Protein AF-A0A257J305-F1 (afdb_monomer_lite)

Foldseek 3Di:
DFEAEAADPDPPDQKGWQPPPRRVVSLVVCPPQNDFQRWYWYDYPDPDIFIWGWHADPVVRTIMTGTD

pLDDT: mean 91.44, std 7.82, range [61.16, 97.81]

Structure (mmCIF, N/CA/C/O backbone):
data_AF-A0A257J305-F1
#
_entry.id   AF-A0A257J305-F1
#
loop_
_atom_site.group_PDB
_atom_site.id
_atom_site.type_symbol
_atom_site.label_atom_id
_atom_site.label_alt_id
_atom_site.label_comp_id
_atom_site.label_asym_id
_atom_site.label_entity_id
_atom_site.label_seq_id
_atom_site.pdbx_PDB_ins_code
_atom_site.Cartn_x
_atom_site.Cartn_y
_atom_site.Cartn_z
_atom_site.occupancy
_atom_site.B_iso_or_equiv
_atom_site.auth_seq_id
_atom_site.auth_comp_id
_atom_site.auth_asym_id
_atom_site.auth_atom_id
_atom_site.pdbx_PDB_model_num
ATOM 1 N N . MET A 1 1 ? 4.285 0.250 12.792 1.00 81.25 1 MET A N 1
ATOM 2 C CA . MET A 1 1 ? 3.568 -0.214 11.584 1.00 81.25 1 MET A CA 1
ATOM 3 C C . MET A 1 1 ? 3.497 0.967 10.631 1.00 81.25 1 MET A C 1
ATOM 5 O O . MET A 1 1 ? 3.161 2.048 11.099 1.00 81.25 1 MET A O 1
ATOM 9 N N . HIS A 1 2 ? 3.916 0.810 9.373 1.00 94.44 2 HIS A N 1
ATOM 10 C CA . HIS A 1 2 ? 3.970 1.928 8.421 1.00 94.44 2 HIS A CA 1
ATOM 11 C C . HIS A 1 2 ? 2.564 2.324 7.969 1.00 94.44 2 HIS A C 1
ATOM 13 O O . HIS A 1 2 ? 1.663 1.484 7.953 1.00 94.44 2 HIS A O 1
ATOM 19 N N . ARG A 1 3 ? 2.381 3.601 7.636 1.00 94.81 3 ARG A N 1
ATOM 20 C CA . ARG A 1 3 ? 1.118 4.156 7.152 1.00 94.81 3 ARG A CA 1
ATOM 21 C C . ARG A 1 3 ? 1.260 4.453 5.668 1.00 94.81 3 ARG A C 1
ATOM 23 O O . ARG A 1 3 ? 2.263 5.043 5.289 1.00 94.81 3 ARG A O 1
ATOM 30 N N . VAL A 1 4 ? 0.273 4.071 4.866 1.00 95.00 4 VAL A N 1
ATOM 31 C CA . VAL A 1 4 ? 0.264 4.325 3.423 1.00 95.00 4 VAL A CA 1
ATOM 32 C C . VAL A 1 4 ? -1.036 5.011 3.040 1.00 95.00 4 VAL A C 1
ATOM 34 O O . VAL A 1 4 ? -2.127 4.518 3.335 1.00 95.00 4 VAL A O 1
ATOM 37 N N . PHE A 1 5 ? -0.924 6.165 2.395 1.00 93.69 5 PHE A N 1
ATOM 38 C CA . PHE A 1 5 ? -2.078 6.908 1.927 1.00 93.69 5 PHE A CA 1
ATOM 39 C C . PHE A 1 5 ? -2.818 6.133 0.837 1.00 93.69 5 PHE A C 1
ATOM 41 O O . PHE A 1 5 ? -2.200 5.588 -0.078 1.00 93.69 5 PHE A O 1
ATOM 48 N N . VAL A 1 6 ? -4.147 6.165 0.868 1.00 91.31 6 VAL A N 1
ATOM 49 C CA . VAL A 1 6 ? -4.986 5.809 -0.280 1.00 91.31 6 VAL A CA 1
ATOM 50 C C . VAL A 1 6 ? -5.923 6.967 -0.592 1.00 91.31 6 VAL A C 1
ATOM 52 O O . VAL A 1 6 ? -6.558 7.534 0.291 1.00 91.31 6 VAL A O 1
ATOM 55 N N . ALA A 1 7 ? -6.033 7.323 -1.871 1.00 85.25 7 ALA A N 1
ATOM 56 C CA . ALA A 1 7 ? -6.898 8.421 -2.306 1.00 85.25 7 ALA A CA 1
ATOM 57 C C . ALA A 1 7 ? -8.402 8.088 -2.214 1.00 85.25 7 ALA A C 1
ATOM 59 O O . ALA A 1 7 ? -9.239 8.950 -2.471 1.00 85.25 7 ALA A O 1
ATOM 60 N N . ASN A 1 8 ? -8.755 6.842 -1.878 1.00 75.25 8 ASN A N 1
ATOM 61 C CA . ASN A 1 8 ? -10.138 6.391 -1.811 1.00 75.25 8 ASN A CA 1
ATOM 62 C C . ASN A 1 8 ? -10.808 6.822 -0.493 1.00 75.25 8 ASN A C 1
ATOM 64 O O . ASN A 1 8 ? -10.196 6.771 0.572 1.00 75.25 8 ASN A O 1
ATOM 68 N N . ALA A 1 9 ? -12.079 7.222 -0.573 1.00 61.16 9 ALA A N 1
ATOM 69 C CA . ALA A 1 9 ? -12.886 7.641 0.574 1.00 61.16 9 ALA A CA 1
ATOM 70 C C . ALA A 1 9 ? -13.581 6.468 1.296 1.00 61.16 9 ALA A C 1
ATOM 72 O O . ALA A 1 9 ? -14.211 6.687 2.328 1.00 61.16 9 ALA A O 1
ATOM 73 N N . SER A 1 10 ? -13.482 5.246 0.757 1.00 73.06 10 SER A N 1
ATOM 74 C CA . SER A 1 10 ? -14.091 4.032 1.312 1.00 73.06 10 SER A CA 1
ATOM 75 C C . SER A 1 10 ? -13.080 2.885 1.378 1.00 73.06 10 SER A C 1
ATOM 77 O O . SER A 1 10 ? -12.329 2.665 0.422 1.00 73.06 10 SER A O 1
ATOM 79 N N . PHE A 1 11 ? -13.085 2.155 2.499 1.00 79.44 11 PHE A N 1
ATOM 80 C CA . PHE A 1 11 ? -12.295 0.938 2.715 1.00 79.44 11 PHE A CA 1
ATOM 81 C C . PHE A 1 11 ? -13.064 -0.357 2.376 1.00 79.44 11 PHE A C 1
ATOM 83 O O . PHE A 1 11 ? -12.906 -1.381 3.032 1.00 79.44 11 PHE A O 1
ATOM 90 N N . ASP A 1 12 ? -13.914 -0.326 1.353 1.00 78.19 12 ASP A N 1
ATOM 91 C CA . ASP A 1 12 ? -14.743 -1.458 0.908 1.00 78.19 12 ASP A CA 1
ATOM 92 C C . ASP A 1 12 ? -14.112 -2.316 -0.199 1.00 78.19 12 ASP A C 1
ATOM 94 O O . ASP A 1 12 ? -14.655 -3.360 -0.568 1.00 78.19 12 ASP A O 1
ATOM 98 N N . ARG A 1 13 ? -12.973 -1.889 -0.753 1.00 77.81 13 ARG A N 1
ATOM 99 C CA . ARG A 1 13 ? -12.311 -2.590 -1.856 1.00 77.81 13 ARG A CA 1
ATOM 100 C C . ARG A 1 13 ? -11.511 -3.788 -1.374 1.00 77.81 13 ARG A C 1
ATOM 102 O O . ARG A 1 13 ? -10.904 -3.755 -0.304 1.00 77.81 13 ARG A O 1
ATOM 109 N N . LEU A 1 14 ? -11.461 -4.805 -2.232 1.00 83.25 14 LEU A N 1
ATOM 110 C CA . LEU A 1 14 ? -10.640 -6.003 -2.048 1.00 83.25 14 LEU A CA 1
ATOM 111 C C . LEU A 1 14 ? -9.140 -5.699 -2.183 1.00 83.25 14 LEU A C 1
ATOM 113 O O . LEU A 1 14 ? -8.320 -6.403 -1.600 1.00 83.25 14 LEU A O 1
ATOM 117 N N . ASP A 1 15 ? -8.791 -4.651 -2.929 1.00 90.44 15 ASP A N 1
ATOM 118 C CA . ASP A 1 15 ? -7.426 -4.252 -3.242 1.00 90.44 15 ASP A CA 1
ATOM 119 C C . ASP A 1 15 ? -7.289 -2.727 -3.440 1.00 90.44 15 ASP A C 1
ATOM 121 O O . ASP A 1 15 ? -8.207 -2.029 -3.885 1.00 90.44 15 ASP A O 1
ATOM 125 N N . TYR A 1 16 ? -6.114 -2.192 -3.101 1.00 92.12 16 TYR A N 1
ATOM 126 C CA . TYR A 1 16 ? -5.778 -0.773 -3.238 1.00 92.12 16 TYR A CA 1
ATOM 127 C C . TYR A 1 16 ? -4.467 -0.623 -3.988 1.00 92.12 16 TYR A C 1
ATOM 129 O O . TYR A 1 16 ? -3.400 -0.960 -3.479 1.00 92.12 16 TYR A O 1
ATOM 137 N N . TRP A 1 17 ? -4.557 -0.072 -5.190 1.00 94.00 17 TRP A N 1
ATOM 138 C CA . TRP A 1 17 ? -3.421 0.186 -6.062 1.00 94.00 17 TRP A CA 1
ATOM 139 C C . TRP A 1 17 ? -2.700 1.464 -5.629 1.00 94.00 17 TRP A C 1
ATOM 141 O O . TRP A 1 17 ? -3.289 2.547 -5.601 1.00 94.00 17 TRP A O 1
ATOM 151 N N . LEU A 1 18 ? -1.421 1.353 -5.276 1.00 93.94 18 LEU A N 1
ATOM 152 C CA . LEU A 1 18 ? -0.669 2.409 -4.593 1.00 93.94 18 LEU A CA 1
ATOM 153 C C . LEU A 1 18 ? 0.146 3.270 -5.563 1.00 93.94 18 LEU A C 1
ATOM 155 O O . LEU A 1 18 ? 1.321 3.548 -5.345 1.00 93.94 18 LEU A O 1
ATOM 159 N N . HIS A 1 19 ? -0.493 3.712 -6.643 1.00 92.81 19 HIS A N 1
ATOM 160 C CA . HIS A 1 19 ? 0.137 4.533 -7.682 1.00 92.81 19 HIS A CA 1
ATOM 161 C C . HIS A 1 19 ? 0.002 6.045 -7.436 1.00 92.81 19 HIS A C 1
ATOM 163 O O . HIS A 1 19 ? 0.556 6.852 -8.181 1.00 92.81 19 HIS A O 1
ATOM 169 N N . HIS A 1 20 ? -0.788 6.470 -6.445 1.00 93.75 20 HIS A N 1
ATOM 170 C CA . HIS A 1 20 ? -0.941 7.893 -6.147 1.00 93.75 20 HIS A CA 1
ATOM 171 C C . HIS A 1 20 ? 0.392 8.454 -5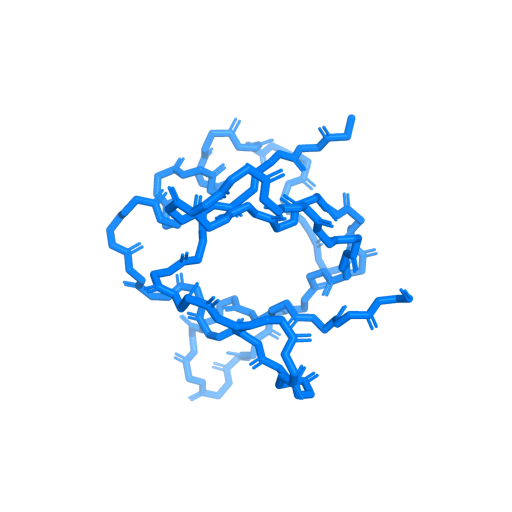.613 1.00 93.75 20 HIS A C 1
ATOM 173 O O . HIS A 1 20 ? 1.000 7.801 -4.766 1.00 93.75 20 HIS A O 1
ATOM 179 N N . PRO A 1 21 ? 0.840 9.666 -6.009 1.00 94.44 21 PRO A N 1
ATOM 180 C CA . PRO A 1 21 ? 2.166 10.179 -5.640 1.00 94.44 21 PRO A CA 1
ATOM 181 C C . PRO A 1 21 ? 2.456 10.155 -4.137 1.00 94.44 21 PRO A C 1
ATOM 183 O O . PRO A 1 21 ? 3.556 9.827 -3.711 1.00 94.44 21 PRO A O 1
ATOM 186 N N . ARG A 1 22 ? 1.440 10.446 -3.317 1.00 94.44 22 ARG A N 1
ATOM 187 C CA . ARG A 1 22 ? 1.557 10.354 -1.856 1.00 94.44 22 ARG A CA 1
ATOM 188 C C . ARG A 1 22 ? 1.720 8.917 -1.353 1.00 94.44 22 ARG A C 1
ATOM 190 O O . ARG A 1 22 ? 2.515 8.694 -0.455 1.00 94.44 22 ARG A O 1
ATOM 197 N N . SER A 1 23 ? 1.009 7.958 -1.945 1.00 94.81 23 SER A N 1
ATOM 198 C CA . SER A 1 23 ? 1.179 6.536 -1.633 1.00 94.81 23 SER A CA 1
ATOM 199 C C . SER A 1 23 ? 2.590 6.074 -1.986 1.00 94.81 23 SER A C 1
ATOM 201 O O . SER A 1 23 ? 3.219 5.394 -1.189 1.00 94.81 23 SER A O 1
ATOM 203 N N . VAL A 1 24 ? 3.105 6.490 -3.147 1.00 95.62 24 VAL A N 1
ATOM 204 C CA . VAL A 1 24 ? 4.472 6.175 -3.587 1.00 95.62 24 VAL A CA 1
ATOM 205 C C . VAL A 1 24 ? 5.503 6.757 -2.621 1.00 95.62 24 VAL A C 1
ATOM 207 O O . VAL A 1 24 ? 6.368 6.023 -2.161 1.00 95.62 24 VAL A O 1
ATOM 210 N N . ALA A 1 25 ? 5.366 8.028 -2.234 1.00 96.81 25 ALA A N 1
ATOM 211 C CA . ALA A 1 25 ? 6.257 8.650 -1.254 1.00 96.81 25 ALA A CA 1
ATOM 212 C C . ALA A 1 25 ? 6.222 7.934 0.112 1.00 96.81 25 ALA A C 1
ATOM 214 O O . ALA A 1 25 ? 7.266 7.732 0.731 1.00 96.81 25 ALA A O 1
ATOM 215 N N . ASP A 1 26 ? 5.038 7.510 0.570 1.00 96.50 26 ASP A N 1
ATOM 216 C CA . ASP A 1 26 ? 4.895 6.737 1.808 1.00 96.50 26 ASP A CA 1
ATOM 217 C C . ASP A 1 26 ? 5.594 5.368 1.706 1.00 96.50 26 ASP A C 1
ATOM 219 O O . ASP A 1 26 ? 6.223 4.931 2.670 1.00 96.50 26 ASP A O 1
ATOM 223 N N . LEU A 1 27 ? 5.522 4.703 0.544 1.00 97.19 27 LEU A N 1
ATOM 224 C CA . LEU A 1 27 ? 6.214 3.437 0.279 1.00 97.19 27 LEU A CA 1
ATOM 225 C C . LEU A 1 27 ? 7.735 3.620 0.224 1.00 97.19 27 LEU A C 1
ATOM 227 O O . LEU A 1 27 ? 8.461 2.863 0.863 1.00 97.19 27 LEU A O 1
ATOM 231 N N . GLU A 1 28 ? 8.229 4.634 -0.485 1.00 96.50 28 GLU A N 1
ATOM 232 C CA . GLU A 1 28 ? 9.661 4.957 -0.553 1.00 96.50 28 GLU A CA 1
ATOM 233 C C . GLU A 1 28 ? 10.237 5.250 0.840 1.00 96.50 28 GLU A C 1
ATOM 235 O O . GLU A 1 28 ? 11.320 4.774 1.184 1.00 96.50 28 GLU A O 1
ATOM 240 N N . ALA A 1 29 ? 9.475 5.948 1.689 1.00 97.19 29 ALA A N 1
ATOM 241 C CA . ALA A 1 29 ? 9.853 6.237 3.071 1.00 97.19 29 ALA A CA 1
ATOM 242 C C . ALA A 1 29 ? 9.963 4.985 3.964 1.00 97.19 29 ALA A C 1
ATOM 244 O O . ALA A 1 29 ? 10.550 5.057 5.046 1.00 97.19 29 ALA A O 1
ATOM 245 N N . MET A 1 30 ? 9.427 3.832 3.545 1.00 96.88 30 MET A N 1
ATOM 246 C CA . MET A 1 30 ? 9.619 2.567 4.262 1.00 96.88 30 MET A CA 1
ATOM 247 C C . MET A 1 30 ? 11.044 2.012 4.104 1.00 96.88 30 MET A C 1
ATOM 249 O O . MET A 1 30 ? 11.481 1.241 4.961 1.00 96.88 30 MET A O 1
ATOM 253 N N . GLY A 1 31 ? 11.774 2.384 3.045 1.00 96.06 31 GLY A N 1
ATOM 254 C CA . GLY A 1 31 ? 13.135 1.907 2.789 1.00 96.06 31 GLY A CA 1
ATOM 255 C C . GLY A 1 31 ? 13.238 0.377 2.801 1.00 96.06 31 GLY A C 1
ATOM 256 O O . GLY A 1 31 ? 12.447 -0.317 2.169 1.00 96.06 31 GLY A O 1
ATOM 257 N N . GLU A 1 32 ? 14.176 -0.168 3.578 1.00 96.19 32 GLU A N 1
ATOM 258 C CA . GLU A 1 32 ? 14.410 -1.620 3.707 1.00 96.19 32 GLU A CA 1
ATOM 259 C C . GLU A 1 32 ? 13.211 -2.407 4.280 1.00 96.19 32 GLU A C 1
ATOM 261 O O . GLU A 1 32 ? 13.156 -3.639 4.198 1.00 96.19 32 GLU A O 1
ATOM 266 N N . ALA A 1 33 ? 12.232 -1.721 4.881 1.00 96.00 33 ALA A N 1
ATOM 267 C CA . ALA A 1 33 ? 11.008 -2.355 5.357 1.00 96.00 33 ALA A CA 1
ATOM 268 C C . ALA A 1 33 ? 10.006 -2.651 4.228 1.00 96.00 33 ALA A C 1
ATOM 270 O O . ALA A 1 33 ? 9.085 -3.445 4.440 1.00 96.00 33 ALA A O 1
ATOM 271 N N . LEU A 1 34 ? 10.167 -2.040 3.048 1.00 97.25 34 LEU A N 1
ATOM 272 C CA . LEU A 1 34 ? 9.305 -2.275 1.895 1.00 97.25 34 LEU A CA 1
ATOM 273 C C . LEU A 1 34 ? 9.615 -3.635 1.263 1.00 97.25 34 LEU A C 1
ATOM 275 O O . LEU A 1 34 ? 10.605 -3.808 0.558 1.00 97.25 34 LEU A O 1
ATOM 279 N N . ARG A 1 35 ? 8.752 -4.616 1.526 1.00 96.88 35 ARG A N 1
ATOM 280 C CA . ARG A 1 35 ? 8.857 -5.972 0.978 1.00 96.88 35 ARG A CA 1
ATOM 281 C C . ARG A 1 35 ? 7.481 -6.632 0.872 1.00 96.88 35 ARG A C 1
ATOM 283 O O . ARG A 1 35 ? 6.605 -6.294 1.674 1.00 96.88 35 ARG A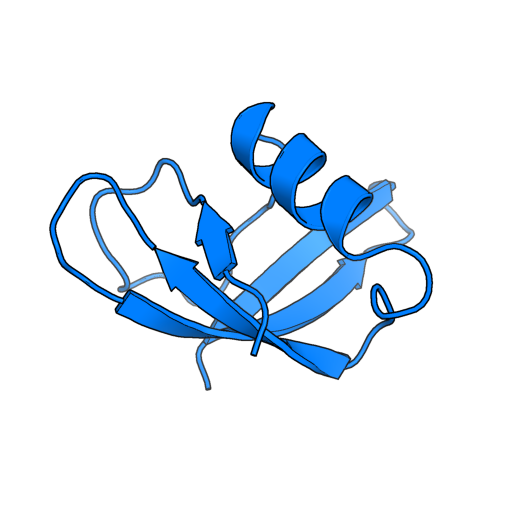 O 1
ATOM 290 N N . PRO A 1 36 ? 7.279 -7.578 -0.063 1.00 97.19 36 PRO A N 1
ATOM 291 C CA . PRO A 1 36 ? 6.024 -8.316 -0.166 1.00 97.19 36 PRO A CA 1
ATOM 292 C C . PRO A 1 36 ? 5.642 -8.974 1.167 1.00 97.19 36 PRO A C 1
ATOM 294 O O . PRO A 1 36 ? 6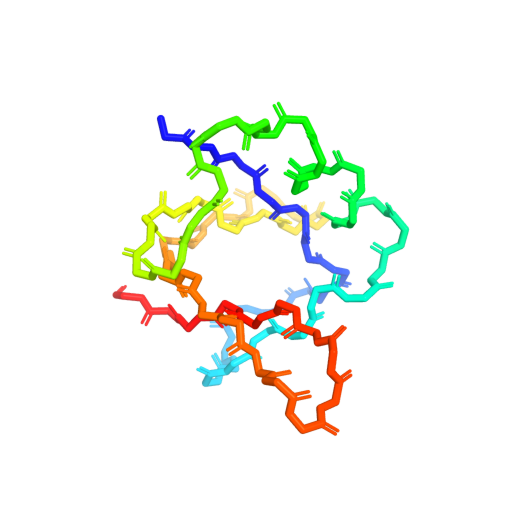.498 -9.419 1.936 1.00 97.19 36 PRO A O 1
ATOM 297 N N . GLY A 1 37 ? 4.350 -8.981 1.473 1.00 95.94 37 GLY A N 1
ATOM 298 C CA . GLY A 1 37 ? 3.784 -9.505 2.710 1.00 95.94 37 GLY A CA 1
ATOM 299 C C . GLY A 1 37 ? 3.865 -8.579 3.932 1.00 95.94 37 GLY A C 1
ATOM 300 O O . GLY A 1 37 ? 3.327 -8.936 4.986 1.00 95.94 37 GLY A O 1
ATOM 301 N N . VAL A 1 38 ? 4.499 -7.402 3.848 1.00 96.88 38 VAL A N 1
ATOM 302 C CA . VAL A 1 38 ? 4.577 -6.482 4.997 1.00 96.88 38 VAL A CA 1
ATOM 303 C C . VAL A 1 38 ? 3.202 -5.907 5.346 1.00 96.88 38 VAL A C 1
ATOM 305 O O . VAL A 1 38 ? 2.395 -5.582 4.475 1.00 96.88 38 VAL A O 1
ATOM 308 N N . ARG A 1 39 ? 2.925 -5.778 6.648 1.00 97.25 39 ARG A N 1
ATOM 309 C CA . ARG A 1 39 ? 1.684 -5.180 7.147 1.00 97.25 39 ARG A CA 1
ATOM 310 C C . ARG A 1 39 ? 1.815 -3.662 7.258 1.00 97.25 39 ARG A C 1
ATOM 312 O O . ARG A 1 39 ? 2.763 -3.160 7.867 1.00 97.25 39 ARG A O 1
ATOM 319 N N . VAL A 1 40 ? 0.818 -2.951 6.749 1.00 96.75 40 VAL A N 1
ATOM 320 C CA . VAL A 1 40 ? 0.700 -1.489 6.795 1.00 96.75 40 VAL A CA 1
ATOM 321 C C . VAL A 1 40 ? -0.691 -1.072 7.263 1.00 96.75 40 VAL A C 1
ATOM 323 O O . VAL A 1 40 ? -1.621 -1.875 7.284 1.00 96.75 40 VAL A O 1
ATOM 326 N N . ILE A 1 41 ? -0.829 0.188 7.652 1.00 96.06 41 ILE A N 1
ATOM 327 C CA . ILE A 1 41 ? -2.118 0.832 7.886 1.00 96.06 41 ILE A CA 1
ATOM 328 C C . ILE A 1 41 ? -2.419 1.713 6.681 1.00 96.06 41 ILE A C 1
ATOM 330 O O . ILE A 1 41 ? -1.683 2.661 6.404 1.00 96.06 41 ILE A O 1
ATOM 334 N N . LEU A 1 42 ? -3.497 1.413 5.972 1.00 94.19 42 LEU A N 1
ATOM 335 C CA . LEU A 1 42 ? -4.033 2.314 4.968 1.00 94.19 42 LEU A CA 1
ATOM 336 C C . LEU A 1 42 ? -4.771 3.444 5.670 1.00 94.19 42 LEU A 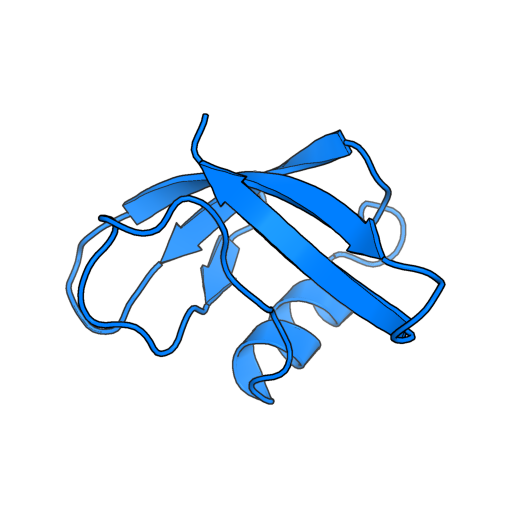C 1
ATOM 338 O O . LEU A 1 42 ? -5.530 3.198 6.606 1.00 94.19 42 LEU A O 1
ATOM 342 N N . PHE A 1 43 ? -4.558 4.674 5.219 1.00 92.56 43 PHE A N 1
ATOM 343 C CA . PHE A 1 43 ? -5.297 5.829 5.718 1.00 92.56 43 PHE A CA 1
ATOM 344 C C . PHE A 1 43 ? -5.799 6.682 4.553 1.00 92.56 43 PHE A C 1
ATOM 346 O O . PHE A 1 43 ? -5.086 6.903 3.571 1.00 92.56 43 PHE A O 1
ATOM 353 N N . GLY A 1 44 ? -7.051 7.120 4.662 1.00 86.94 44 GLY A N 1
ATOM 354 C CA . GLY A 1 44 ? -7.712 7.959 3.669 1.00 86.94 44 GLY A CA 1
ATOM 355 C C . GLY A 1 44 ? -7.733 9.435 4.065 1.00 86.94 44 GLY A C 1
ATOM 356 O O . GLY A 1 44 ? -7.030 9.879 4.973 1.00 86.94 44 GLY A O 1
ATOM 357 N N . SER A 1 45 ? -8.569 10.208 3.372 1.00 75.31 45 SER A N 1
ATOM 358 C CA . SER A 1 45 ? -8.850 11.615 3.696 1.00 75.31 45 SER A CA 1
ATOM 359 C C . SER A 1 45 ? -9.774 11.787 4.910 1.00 75.31 45 SER A C 1
ATOM 361 O O . SER A 1 45 ? -9.747 12.835 5.552 1.00 75.31 45 SER A O 1
ATOM 363 N N . GLY A 1 46 ? -10.569 10.768 5.247 1.00 72.25 46 GLY A N 1
ATOM 364 C CA . GLY A 1 46 ? -11.264 10.673 6.532 1.00 72.25 46 GLY A CA 1
ATOM 365 C C . GLY A 1 46 ? -10.365 10.043 7.595 1.00 72.25 46 GLY A C 1
ATOM 366 O O . GLY A 1 46 ? -9.435 9.317 7.260 1.00 72.25 46 GLY A O 1
ATOM 367 N N . SER A 1 47 ? -10.665 10.248 8.881 1.00 73.81 47 SER A N 1
ATOM 368 C CA . SER A 1 47 ? -9.968 9.612 10.022 1.00 73.81 47 SER A CA 1
ATOM 369 C C . SER A 1 47 ? -10.089 8.075 10.072 1.00 73.81 47 SER A C 1
ATOM 371 O O . SER A 1 47 ? -9.883 7.474 11.121 1.00 73.81 47 SER A O 1
ATOM 373 N N . GLN A 1 48 ? -10.473 7.440 8.966 1.00 83.62 48 GLN A N 1
ATOM 374 C CA . GLN A 1 48 ? -10.554 6.001 8.821 1.00 83.62 48 GLN A CA 1
ATOM 375 C C . GLN A 1 48 ? -9.160 5.433 8.557 1.00 83.62 48 GLN A C 1
ATOM 377 O O . GLN A 1 48 ? -8.385 5.959 7.751 1.00 83.62 48 GLN A O 1
ATOM 382 N N . GLU A 1 49 ? -8.879 4.327 9.226 1.00 91.12 49 GLU A N 1
ATOM 383 C CA . GLU A 1 49 ? -7.655 3.559 9.085 1.00 91.12 49 GLU A CA 1
ATOM 384 C C . GLU A 1 49 ? -8.032 2.085 8.912 1.00 91.12 49 GLU A C 1
ATOM 386 O O . GLU A 1 49 ? -8.943 1.600 9.582 1.00 91.12 49 GLU A O 1
ATOM 391 N N . GLN A 1 50 ? -7.338 1.378 8.022 1.00 92.56 50 GLN A N 1
ATOM 392 C CA . GLN A 1 50 ? -7.592 -0.033 7.727 1.00 92.56 50 GLN A CA 1
ATOM 393 C C . GLN A 1 50 ? -6.263 -0.798 7.683 1.00 92.56 50 GLN A C 1
ATOM 395 O O . GLN A 1 50 ? -5.369 -0.417 6.923 1.00 92.56 50 GLN A O 1
ATOM 400 N N . PRO A 1 51 ? -6.086 -1.881 8.458 1.00 95.06 51 PRO A N 1
ATOM 401 C CA . PRO A 1 51 ? -4.930 -2.752 8.300 1.00 95.06 51 PRO A CA 1
ATOM 402 C C . PRO A 1 51 ? -4.949 -3.446 6.935 1.00 95.06 51 PRO A C 1
ATOM 404 O O . PRO A 1 51 ? -5.987 -3.919 6.469 1.00 95.06 51 PRO A O 1
ATOM 407 N N . ALA A 1 52 ? -3.777 -3.527 6.312 1.00 95.88 52 ALA A N 1
ATOM 408 C CA . ALA A 1 52 ? -3.584 -4.192 5.036 1.00 95.88 52 ALA A CA 1
ATOM 409 C C . ALA A 1 52 ? -2.215 -4.874 4.955 1.00 95.88 52 ALA A C 1
ATOM 411 O O . ALA A 1 52 ? -1.293 -4.594 5.729 1.00 95.88 52 ALA A O 1
ATOM 412 N N . ARG A 1 53 ? -2.081 -5.768 3.984 1.00 97.00 53 ARG A N 1
ATOM 413 C CA . ARG A 1 53 ? -0.839 -6.422 3.589 1.00 97.00 53 ARG A CA 1
ATOM 414 C C . ARG A 1 53 ? -0.437 -5.932 2.206 1.00 97.00 53 ARG A C 1
ATOM 416 O O . ARG A 1 53 ? -1.267 -5.931 1.301 1.00 97.00 53 ARG A O 1
ATOM 423 N N . LEU A 1 54 ? 0.819 -5.531 2.051 1.00 97.38 54 LEU A N 1
ATOM 424 C CA . LEU A 1 54 ? 1.368 -5.153 0.755 1.00 97.38 54 LEU A CA 1
ATOM 425 C C . LEU A 1 54 ? 1.794 -6.382 -0.037 1.00 97.38 54 LEU A C 1
ATOM 427 O O . LEU A 1 54 ? 2.400 -7.296 0.514 1.00 97.38 54 LEU A O 1
ATOM 431 N N . GLU A 1 55 ? 1.554 -6.350 -1.336 1.00 97.81 55 GLU A N 1
ATOM 432 C CA . GLU A 1 55 ? 2.171 -7.230 -2.321 1.00 97.81 55 GLU A CA 1
ATOM 433 C C . GLU A 1 55 ? 2.650 -6.384 -3.497 1.00 97.81 55 GLU A C 1
ATOM 435 O O . GLU A 1 55 ? 2.085 -5.327 -3.794 1.00 97.81 55 GLU A O 1
ATOM 440 N N . PHE A 1 56 ? 3.697 -6.848 -4.167 1.00 97.06 56 PHE 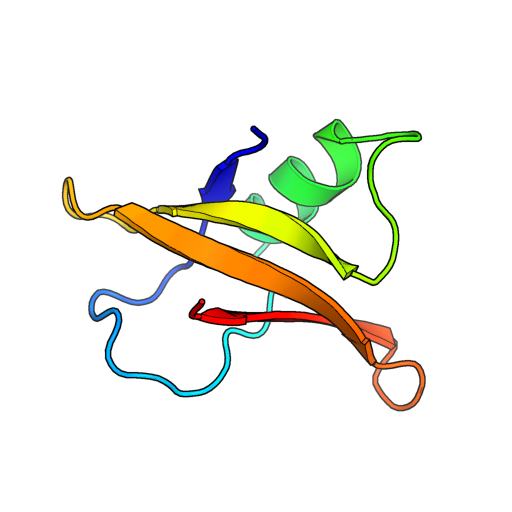A N 1
ATOM 441 C CA 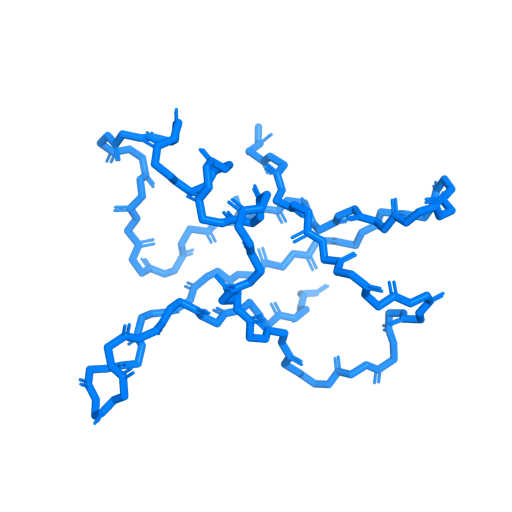. PHE A 1 56 ? 4.185 -6.214 -5.381 1.00 97.06 56 PHE A CA 1
ATOM 442 C C . PHE A 1 56 ? 3.732 -7.019 -6.595 1.00 97.06 56 PHE A C 1
ATOM 444 O O . PHE A 1 56 ? 4.002 -8.214 -6.682 1.00 97.06 56 PHE A O 1
ATOM 451 N N . GLN A 1 57 ? 3.032 -6.364 -7.516 1.00 95.75 57 GLN A N 1
ATOM 452 C CA . GLN A 1 57 ? 2.563 -6.961 -8.760 1.00 95.75 57 GLN A CA 1
ATOM 453 C C . GLN A 1 57 ? 3.591 -6.691 -9.864 1.00 95.75 57 GLN A C 1
ATOM 455 O O . GLN A 1 57 ? 3.645 -5.583 -10.404 1.00 95.75 57 GLN A O 1
ATOM 460 N N . GLU A 1 58 ? 4.411 -7.695 -10.192 1.00 95.00 58 GLU A N 1
ATOM 461 C CA . GLU A 1 58 ? 5.514 -7.563 -11.161 1.00 95.00 58 GLU A CA 1
ATOM 462 C C . GLU A 1 58 ? 5.027 -7.224 -12.577 1.00 95.00 58 GLU A C 1
ATOM 464 O O . GLU A 1 58 ? 5.635 -6.391 -13.245 1.00 95.00 58 GLU A O 1
ATOM 469 N N . GLU A 1 59 ? 3.897 -7.793 -13.013 1.00 94.62 59 GLU A N 1
ATOM 470 C CA . GLU A 1 59 ? 3.329 -7.604 -14.363 1.00 94.62 59 GLU A CA 1
ATOM 471 C C . GLU A 1 59 ? 3.051 -6.134 -14.710 1.00 94.62 59 GLU A C 1
ATOM 473 O O . GLU A 1 59 ? 3.072 -5.729 -15.871 1.00 94.62 59 GLU A O 1
ATOM 478 N N . VAL A 1 60 ? 2.787 -5.332 -13.683 1.00 91.50 60 VAL A N 1
ATOM 479 C CA . VAL A 1 60 ? 2.335 -3.939 -13.773 1.00 91.50 60 VAL A CA 1
ATOM 480 C C . VAL A 1 60 ? 3.219 -2.996 -12.959 1.00 91.50 60 VAL A C 1
ATOM 482 O O . VAL A 1 60 ? 2.908 -1.811 -12.850 1.00 91.50 60 VAL A O 1
ATOM 485 N N . ASN A 1 61 ? 4.327 -3.510 -12.408 1.00 93.06 61 ASN A N 1
ATOM 486 C CA . ASN A 1 61 ? 5.319 -2.765 -11.636 1.00 93.06 61 ASN A CA 1
ATOM 487 C C . ASN A 1 61 ? 4.680 -1.877 -10.546 1.00 93.06 61 ASN A C 1
ATOM 489 O O . ASN A 1 61 ? 4.996 -0.692 -10.424 1.00 93.06 61 ASN A O 1
ATOM 493 N N . CYS A 1 62 ? 3.717 -2.425 -9.796 1.00 95.00 62 CYS A N 1
ATOM 494 C CA . CYS A 1 62 ? 2.906 -1.652 -8.856 1.00 95.00 62 CYS A CA 1
ATOM 495 C C . CYS A 1 62 ? 2.750 -2.358 -7.509 1.00 95.00 62 CYS A C 1
ATOM 497 O O . CYS A 1 62 ? 2.524 -3.565 -7.437 1.00 95.00 62 CYS A O 1
ATOM 499 N N . TRP A 1 63 ? 2.816 -1.580 -6.429 1.00 97.25 63 TRP A N 1
ATOM 500 C CA . TRP A 1 63 ? 2.438 -2.046 -5.100 1.00 97.25 63 TRP A CA 1
ATOM 501 C C . TRP A 1 63 ? 0.922 -2.026 -4.934 1.00 97.25 63 TRP A C 1
ATOM 503 O O . TRP A 1 63 ? 0.255 -1.037 -5.251 1.00 97.25 63 TRP A O 1
ATOM 513 N N . VAL A 1 64 ? 0.390 -3.108 -4.378 1.00 96.50 64 VAL A N 1
ATOM 514 C CA . VAL A 1 64 ? -1.032 -3.268 -4.082 1.00 96.50 64 VAL A CA 1
ATOM 515 C C . VAL A 1 64 ? -1.189 -3.646 -2.616 1.00 96.50 64 VAL A C 1
ATOM 517 O O . VAL A 1 64 ? -0.459 -4.488 -2.096 1.00 96.50 64 VAL A O 1
ATOM 520 N N . ALA A 1 65 ? -2.136 -3.013 -1.933 1.00 96.12 65 ALA A N 1
ATOM 521 C CA . ALA A 1 65 ? -2.497 -3.360 -0.568 1.00 96.12 65 ALA A CA 1
ATOM 522 C C . ALA A 1 65 ? -3.807 -4.148 -0.536 1.00 96.12 65 ALA A C 1
ATOM 524 O O . ALA A 1 65 ? -4.795 -3.732 -1.135 1.00 96.12 65 ALA A O 1
ATOM 525 N N . TYR A 1 66 ? -3.828 -5.243 0.216 1.00 94.56 66 TYR A N 1
ATOM 526 C CA . TYR A 1 66 ? -5.009 -6.072 0.450 1.00 94.56 66 TYR A CA 1
ATOM 527 C C . TYR A 1 66 ? -5.426 -5.954 1.920 1.00 94.56 66 TYR A C 1
ATOM 529 O O . TYR A 1 66 ? -4.568 -6.179 2.780 1.00 94.56 66 TYR A O 1
ATOM 537 N N . PRO A 1 67 ? -6.684 -5.603 2.248 1.00 92.38 67 PRO A N 1
ATOM 538 C CA . PRO A 1 67 ? -7.161 -5.578 3.631 1.00 92.38 67 PRO A CA 1
ATOM 539 C C . PRO A 1 67 ? -6.916 -6.898 4.373 1.00 92.38 67 PRO A C 1
ATOM 541 O O . PRO A 1 67 ? -6.961 -7.972 3.770 1.00 92.38 67 PRO A O 1
ATOM 544 N N . VAL A 1 68 ? -6.652 -6.801 5.680 1.00 89.94 68 VAL A N 1
ATOM 545 C CA . VAL A 1 68 ? -6.481 -7.937 6.609 1.00 89.94 68 VAL A CA 1
ATOM 546 C C . VAL A 1 68 ? -7.625 -7.976 7.608 1.00 89.94 68 VAL A C 1
ATOM 548 O O . VAL A 1 68 ? -8.031 -6.879 8.056 1.00 89.94 68 VAL A O 1
#

Radius of gyration: 10.75 Å; chains: 1; bounding box: 29×21×26 Å

Sequence (68 aa):
MHRVFVANASFDRLDYWLHHPRSVADLEAMGEALRPGVRVILFGSGSQEQPARLEFQEEVNCWVAYPV

Secondary structure (DSSP, 8-state):
-EEEE---S-S--S-EE--SHHHHHHHHTTGGG--TT-EEEEE-SSS-EEEEEEEEEGGGTEEEEEE-